Protein AF-A0A8S2T741-F1 (afdb_monomer_lite)

Sequence (89 aa):
LALWFHNVKSLDTYAISVNVFWYHLKADFYEPKDLYGNKDLVPFSRTIGQLAKSLNELDKQLPPVYVDFYAKRLRSYLDNYIKEYERKL

pLDDT: mean 95.2, std 3.59, range [71.75, 97.88]

Structure (mmCIF, N/CA/C/O backbone):
data_AF-A0A8S2T741-F1
#
_entry.id   AF-A0A8S2T741-F1
#
loop_
_atom_site.group_PDB
_atom_site.id
_atom_site.type_symbol
_atom_site.label_atom_id
_atom_site.label_alt_id
_atom_site.label_comp_id
_atom_site.label_asym_id
_atom_site.label_entity_id
_atom_site.label_seq_id
_atom_site.pdbx_PDB_ins_code
_atom_site.Cartn_x
_atom_site.Cartn_y
_atom_site.Cartn_z
_atom_site.occupancy
_atom_site.B_iso_or_equiv
_atom_site.auth_seq_id
_atom_site.auth_comp_id
_atom_site.auth_asym_id
_atom_site.auth_atom_id
_atom_site.pdbx_PDB_model_num
ATOM 1 N N . LEU A 1 1 ? 13.414 -10.489 -8.354 1.00 71.75 1 LEU A N 1
ATOM 2 C CA . LEU A 1 1 ? 13.144 -9.590 -7.208 1.00 71.75 1 LEU A CA 1
ATOM 3 C C . LEU A 1 1 ? 12.355 -8.399 -7.735 1.00 71.75 1 LEU A C 1
ATOM 5 O O . LEU A 1 1 ? 12.678 -7.931 -8.817 1.00 71.75 1 LEU A O 1
ATOM 9 N N . ALA A 1 2 ? 11.310 -7.971 -7.031 1.00 91.19 2 ALA A N 1
ATOM 10 C CA . ALA A 1 2 ? 10.482 -6.810 -7.378 1.00 91.19 2 ALA A CA 1
ATOM 11 C C . ALA A 1 2 ? 10.576 -5.752 -6.259 1.00 91.19 2 ALA A C 1
ATOM 13 O O . ALA A 1 2 ? 11.237 -6.013 -5.256 1.00 91.19 2 ALA A O 1
ATOM 14 N N . LEU A 1 3 ? 9.903 -4.602 -6.419 1.00 95.00 3 LEU A N 1
ATOM 15 C CA . LEU A 1 3 ? 9.788 -3.509 -5.427 1.00 95.00 3 LEU A CA 1
ATOM 16 C C . LEU A 1 3 ? 11.010 -2.581 -5.275 1.00 95.00 3 LEU A C 1
ATOM 18 O O . LEU A 1 3 ? 11.050 -1.756 -4.367 1.00 95.00 3 LEU A O 1
ATOM 22 N N . TRP A 1 4 ? 11.996 -2.672 -6.169 1.00 96.25 4 TRP A N 1
ATOM 23 C CA . TRP A 1 4 ? 13.174 -1.803 -6.139 1.00 96.25 4 TRP A CA 1
ATOM 24 C C . TRP A 1 4 ? 12.917 -0.518 -6.925 1.00 96.25 4 TRP A C 1
ATOM 26 O O . TRP A 1 4 ? 12.695 -0.550 -8.141 1.00 96.25 4 TRP A O 1
ATOM 36 N N . PHE A 1 5 ? 12.980 0.621 -6.236 1.00 96.88 5 PHE A N 1
ATOM 37 C CA . PHE A 1 5 ? 12.975 1.923 -6.892 1.00 96.88 5 PHE A CA 1
ATOM 38 C C . PHE A 1 5 ? 14.206 2.055 -7.792 1.00 96.88 5 PHE A C 1
ATOM 40 O O . PHE A 1 5 ? 15.320 1.728 -7.386 1.00 96.88 5 PHE A O 1
ATOM 47 N N . HIS A 1 6 ? 14.005 2.537 -9.015 1.00 95.31 6 HIS A N 1
ATOM 48 C CA . HIS A 1 6 ? 15.084 2.759 -9.969 1.00 95.31 6 HIS A CA 1
ATOM 49 C C . HIS A 1 6 ? 14.818 4.012 -10.804 1.00 95.31 6 HIS A C 1
ATOM 51 O O . HIS A 1 6 ? 13.675 4.404 -11.039 1.00 95.31 6 HIS A O 1
ATOM 57 N N . ASN A 1 7 ? 15.899 4.644 -11.250 1.00 96.75 7 ASN A N 1
ATOM 58 C CA . ASN A 1 7 ? 15.888 5.749 -12.196 1.00 96.75 7 ASN A CA 1
ATOM 59 C C . ASN A 1 7 ? 16.961 5.475 -13.252 1.00 96.75 7 ASN A C 1
ATOM 61 O O . ASN A 1 7 ? 18.034 4.971 -12.923 1.00 96.75 7 ASN A O 1
ATOM 65 N N . VAL A 1 8 ? 16.665 5.781 -14.513 1.00 94.81 8 VAL A N 1
ATOM 66 C CA . VAL A 1 8 ? 17.579 5.547 -15.634 1.00 94.81 8 VAL A CA 1
ATOM 67 C C . VAL A 1 8 ? 17.806 6.864 -16.361 1.00 94.81 8 VAL A C 1
ATOM 69 O O . VAL A 1 8 ? 16.853 7.564 -16.701 1.00 94.81 8 VAL A O 1
ATOM 72 N N . LYS A 1 9 ? 19.076 7.182 -16.623 1.00 94.50 9 LYS A N 1
ATOM 73 C CA . LYS A 1 9 ? 19.496 8.324 -17.436 1.00 94.50 9 LYS A CA 1
ATOM 74 C C . LYS A 1 9 ? 20.365 7.823 -18.587 1.00 94.50 9 LYS A C 1
ATOM 76 O O . LYS A 1 9 ? 21.403 7.217 -18.340 1.00 94.50 9 LYS A O 1
ATOM 81 N N . SER A 1 10 ? 19.960 8.097 -19.828 1.00 93.75 10 SER A N 1
ATOM 82 C CA . SER A 1 10 ? 20.823 7.879 -20.996 1.00 93.75 10 SER A CA 1
ATOM 83 C C . SER A 1 10 ? 21.907 8.954 -21.013 1.00 93.75 10 SER A C 1
ATOM 85 O O . SER A 1 10 ? 21.583 10.143 -21.012 1.00 93.75 10 SER A O 1
ATOM 87 N N . LEU A 1 11 ? 23.176 8.548 -20.957 1.00 92.62 11 LEU A N 1
ATOM 88 C CA . LEU A 1 11 ? 24.321 9.467 -20.982 1.00 92.62 11 LEU A CA 1
ATOM 89 C C . LEU A 1 11 ? 24.837 9.703 -22.404 1.00 92.62 11 LEU A C 1
ATOM 91 O O . LEU A 1 11 ? 25.299 10.800 -22.708 1.00 92.62 11 LEU A O 1
ATOM 95 N N . ASP A 1 12 ? 24.700 8.696 -23.265 1.00 91.50 12 ASP A N 1
ATOM 96 C CA . ASP A 1 12 ? 25.072 8.769 -24.672 1.00 91.50 12 ASP A CA 1
ATOM 97 C C . ASP A 1 12 ? 23.909 9.258 -25.539 1.00 91.50 12 ASP A C 1
ATOM 99 O O . ASP A 1 12 ? 22.739 9.220 -25.138 1.00 91.50 12 ASP A O 1
ATOM 103 N N . THR A 1 13 ? 24.242 9.715 -26.750 1.00 83.50 13 THR A N 1
ATOM 104 C CA . THR A 1 13 ? 23.298 10.386 -27.654 1.00 83.50 13 THR A CA 1
ATOM 105 C C . THR A 1 13 ? 22.141 9.477 -28.073 1.00 83.50 13 THR A C 1
ATOM 107 O O . THR A 1 13 ? 21.020 9.962 -28.194 1.00 83.50 13 THR A O 1
ATOM 110 N N . TYR A 1 14 ? 22.382 8.171 -28.252 1.00 89.31 14 TYR A N 1
ATOM 111 C CA . TYR A 1 14 ? 21.356 7.195 -28.631 1.00 89.31 14 TYR A CA 1
ATOM 112 C C . TYR A 1 14 ? 21.663 5.813 -28.050 1.00 89.31 14 TYR A C 1
ATOM 114 O O . TYR A 1 14 ? 22.774 5.309 -28.189 1.00 89.31 14 TYR A O 1
ATOM 122 N N . ALA A 1 15 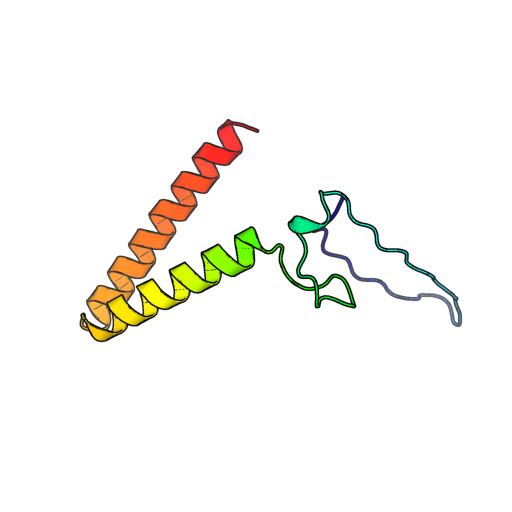? 20.657 5.178 -27.451 1.00 92.94 15 ALA A N 1
ATOM 123 C CA . ALA A 1 15 ? 20.719 3.799 -26.985 1.00 92.94 15 ALA A CA 1
ATOM 124 C C . ALA A 1 15 ? 19.338 3.142 -27.106 1.00 92.94 15 ALA A C 1
ATOM 126 O O . ALA A 1 15 ? 18.311 3.812 -26.991 1.00 92.94 15 ALA A O 1
ATOM 127 N N . ILE A 1 16 ? 19.316 1.824 -27.313 1.00 94.31 16 ILE A N 1
ATOM 128 C CA . ILE A 1 16 ? 18.096 1.012 -27.261 1.00 94.31 16 ILE A CA 1
ATOM 129 C C . ILE A 1 16 ? 18.199 0.110 -26.035 1.00 94.31 16 ILE A C 1
ATOM 131 O O . ILE A 1 16 ? 19.173 -0.622 -25.877 1.00 94.31 16 ILE A O 1
ATOM 135 N N . SER A 1 17 ? 17.186 0.158 -25.173 1.00 94.50 17 SER A N 1
ATOM 136 C CA . SER A 1 17 ? 17.078 -0.681 -23.981 1.00 94.50 17 SER A CA 1
ATOM 137 C C . SER A 1 17 ? 15.716 -1.367 -23.969 1.00 94.50 17 SER A C 1
ATOM 139 O O . SER A 1 17 ? 14.702 -0.743 -24.281 1.00 94.50 17 SER A O 1
ATOM 141 N N . VAL A 1 18 ? 15.700 -2.655 -23.629 1.00 96.69 18 VAL A N 1
ATOM 142 C CA . VAL A 1 18 ? 14.490 -3.480 -23.563 1.00 96.69 18 VAL A CA 1
ATOM 143 C C . VAL A 1 18 ? 14.398 -4.079 -22.166 1.00 96.69 18 VAL A C 1
ATOM 145 O O . VAL A 1 18 ? 15.364 -4.659 -21.677 1.00 96.69 18 VAL A O 1
ATOM 148 N N . ASN A 1 19 ? 13.229 -3.958 -21.538 1.00 95.62 19 ASN A N 1
ATOM 149 C CA . ASN A 1 19 ? 12.933 -4.541 -20.232 1.00 95.62 19 ASN A CA 1
ATOM 150 C C . ASN A 1 19 ? 11.885 -5.645 -20.377 1.00 95.62 19 ASN A C 1
ATOM 152 O O . ASN A 1 19 ? 10.968 -5.533 -21.191 1.00 95.62 19 ASN A O 1
ATOM 156 N N . VAL A 1 20 ? 12.009 -6.692 -19.561 1.00 95.94 20 VAL A N 1
ATOM 157 C CA . VAL A 1 20 ? 11.054 -7.804 -19.508 1.00 95.94 20 VAL A CA 1
ATOM 158 C C . VAL A 1 20 ? 10.590 -7.977 -18.069 1.00 95.94 20 VAL A C 1
ATOM 160 O O . VAL A 1 20 ? 11.405 -8.184 -17.171 1.00 95.94 20 VAL A O 1
ATOM 163 N N . PHE A 1 21 ? 9.278 -7.912 -17.858 1.00 95.69 21 PHE A N 1
ATOM 164 C CA . PHE A 1 21 ? 8.648 -8.229 -16.581 1.00 95.69 21 PHE A CA 1
ATOM 165 C C . PHE A 1 21 ? 8.115 -9.663 -16.590 1.00 95.69 21 PHE A C 1
ATOM 167 O O . PHE A 1 21 ? 7.693 -10.176 -17.624 1.00 95.69 21 PHE A O 1
ATOM 174 N N . TRP A 1 22 ? 8.120 -10.310 -15.425 1.00 95.31 22 TRP A N 1
ATOM 175 C CA . TRP A 1 22 ? 7.556 -11.644 -15.228 1.00 95.31 22 TRP A CA 1
ATOM 176 C C . TRP A 1 22 ? 6.965 -11.779 -13.822 1.00 95.31 22 TRP A C 1
ATOM 178 O O . TRP A 1 22 ? 7.335 -11.049 -12.896 1.00 95.31 22 TRP A O 1
ATOM 188 N N . TYR A 1 23 ? 6.055 -12.736 -13.641 1.00 95.62 23 TYR A N 1
ATOM 189 C CA . TYR A 1 23 ? 5.510 -13.060 -12.325 1.00 95.62 23 TYR A CA 1
ATOM 190 C C . TYR A 1 23 ? 6.527 -13.851 -11.501 1.00 95.62 23 TYR A C 1
ATOM 192 O O . TYR A 1 23 ? 6.987 -14.915 -11.910 1.00 95.62 23 TYR A O 1
ATOM 200 N N . HIS A 1 24 ? 6.878 -13.324 -10.328 1.00 95.38 24 HIS A N 1
ATOM 201 C CA . HIS A 1 24 ? 7.743 -14.007 -9.360 1.00 95.38 24 HIS A CA 1
ATOM 202 C C . HIS A 1 24 ? 6.942 -14.747 -8.275 1.00 95.38 24 HIS A C 1
ATOM 204 O O . HIS A 1 24 ? 7.501 -15.567 -7.552 1.00 95.38 24 HIS A O 1
ATOM 210 N N . LEU A 1 25 ? 5.642 -14.458 -8.165 1.00 96.44 25 LEU A N 1
ATOM 211 C CA . LEU A 1 25 ? 4.664 -15.171 -7.343 1.00 96.44 25 LEU A CA 1
ATOM 212 C C . LEU A 1 25 ? 3.676 -15.925 -8.245 1.00 96.44 25 LEU A C 1
ATOM 214 O O . LEU A 1 25 ? 3.725 -15.826 -9.471 1.00 96.44 25 LEU A O 1
ATOM 218 N N . LYS A 1 26 ? 2.734 -16.654 -7.636 1.00 96.81 26 LYS A N 1
ATOM 219 C CA . LYS A 1 26 ? 1.596 -17.231 -8.368 1.00 96.81 26 LYS A CA 1
ATOM 220 C C . LYS A 1 26 ? 0.772 -16.124 -9.035 1.00 96.81 26 LYS A C 1
ATOM 222 O O . LYS A 1 26 ? 0.566 -15.072 -8.433 1.00 96.81 26 LYS A O 1
ATOM 227 N N . ALA A 1 27 ? 0.270 -16.395 -10.240 1.00 95.56 27 ALA A N 1
ATOM 228 C CA . ALA A 1 27 ? -0.492 -15.437 -11.045 1.00 95.56 27 ALA A CA 1
ATOM 229 C C . ALA A 1 27 ? -1.688 -14.824 -10.288 1.00 95.56 27 ALA A C 1
ATOM 231 O O . ALA A 1 27 ? -1.942 -13.633 -10.416 1.00 95.56 27 ALA A O 1
ATOM 232 N N . ASP A 1 28 ? -2.341 -15.598 -9.416 1.00 96.56 28 ASP A N 1
ATOM 233 C CA . ASP A 1 28 ? -3.514 -15.163 -8.640 1.00 96.56 28 ASP A CA 1
ATOM 234 C C . ASP A 1 28 ? -3.234 -14.031 -7.633 1.00 96.56 28 ASP A C 1
ATOM 236 O O . ASP A 1 28 ? -4.165 -13.429 -7.095 1.00 96.56 28 ASP A O 1
ATOM 240 N N . PHE A 1 29 ? -1.962 -13.735 -7.345 1.00 97.69 29 PHE A N 1
ATOM 241 C CA . PHE A 1 29 ? -1.593 -12.587 -6.516 1.00 97.69 29 PHE A CA 1
ATOM 242 C C . PHE A 1 29 ? -1.606 -11.260 -7.282 1.00 97.69 29 PHE A C 1
ATOM 244 O O . PHE A 1 29 ? -1.636 -10.209 -6.643 1.00 97.69 29 PHE A O 1
ATOM 251 N N . TYR A 1 30 ? -1.582 -11.290 -8.614 1.00 97.75 30 TYR A N 1
ATOM 252 C CA . TYR A 1 30 ? -1.524 -10.103 -9.462 1.00 97.75 30 TYR A CA 1
ATOM 253 C C . TYR A 1 30 ? -2.923 -9.693 -9.918 1.00 97.75 30 TYR A C 1
ATOM 255 O O . TYR A 1 30 ? -3.814 -10.526 -10.079 1.00 97.75 30 TYR A O 1
ATOM 263 N N . GLU A 1 31 ? -3.131 -8.394 -10.119 1.00 96.75 31 GLU A N 1
ATOM 264 C CA . GLU A 1 31 ? -4.397 -7.877 -10.633 1.00 96.75 31 GLU A CA 1
ATOM 265 C C . GLU A 1 31 ? -4.583 -8.313 -12.102 1.00 96.75 31 GLU A C 1
ATOM 267 O O . GLU A 1 31 ? -3.780 -7.921 -12.950 1.00 96.75 31 GLU A O 1
ATOM 272 N N . PRO A 1 32 ? -5.645 -9.072 -12.449 1.00 94.31 32 PRO A N 1
ATOM 273 C CA . PRO A 1 32 ? -5.826 -9.604 -13.805 1.00 94.31 32 PRO A CA 1
ATOM 274 C C . PRO A 1 32 ? -5.901 -8.533 -14.897 1.00 94.31 32 PRO A C 1
ATOM 276 O O . PRO A 1 32 ? -5.598 -8.799 -16.057 1.00 94.31 32 PRO A O 1
ATOM 279 N N . LYS A 1 33 ? -6.328 -7.316 -14.538 1.00 95.56 33 LYS A N 1
ATOM 280 C CA . LYS A 1 33 ? -6.410 -6.168 -15.451 1.00 95.56 33 LYS A CA 1
ATOM 281 C C . LYS A 1 33 ? -5.184 -5.254 -15.376 1.00 95.56 33 LYS A C 1
ATOM 283 O O . LYS A 1 33 ? -5.292 -4.072 -15.714 1.00 95.56 33 LYS A O 1
ATOM 288 N N . ASP A 1 34 ? -4.059 -5.728 -14.852 1.00 96.19 34 ASP A N 1
ATOM 289 C CA . ASP A 1 34 ? -2.795 -4.998 -14.878 1.00 96.19 34 ASP A CA 1
ATOM 290 C C . ASP A 1 34 ? -1.963 -5.387 -16.103 1.00 96.19 34 ASP A C 1
ATOM 292 O O . ASP A 1 34 ? -1.240 -6.379 -16.102 1.00 96.19 34 ASP A O 1
ATOM 296 N N . LEU A 1 35 ? -2.078 -4.587 -17.162 1.00 93.62 35 LEU A N 1
ATOM 297 C CA . LEU A 1 35 ? -1.347 -4.810 -18.411 1.00 93.62 35 LEU A CA 1
ATOM 298 C C . LEU A 1 35 ? 0.122 -4.371 -18.342 1.00 93.62 35 LEU A C 1
ATOM 300 O O . LEU A 1 35 ? 0.901 -4.759 -19.206 1.00 93.62 35 LEU A O 1
ATOM 304 N N . TYR A 1 36 ? 0.495 -3.543 -17.360 1.00 94.50 36 TYR A N 1
ATOM 305 C CA . TYR A 1 36 ? 1.841 -2.969 -17.274 1.00 94.50 36 TYR A CA 1
ATOM 306 C C . TYR A 1 36 ? 2.687 -3.610 -16.165 1.00 94.50 36 TYR A C 1
ATOM 308 O O . TYR A 1 36 ? 3.906 -3.676 -16.290 1.00 94.50 36 TYR A O 1
ATOM 316 N N . GLY A 1 37 ? 2.058 -4.097 -15.093 1.00 94.00 37 GLY A N 1
ATOM 317 C CA . GLY A 1 37 ? 2.752 -4.616 -13.910 1.00 94.00 37 GLY A CA 1
ATOM 318 C C . GLY A 1 37 ? 2.996 -3.557 -12.82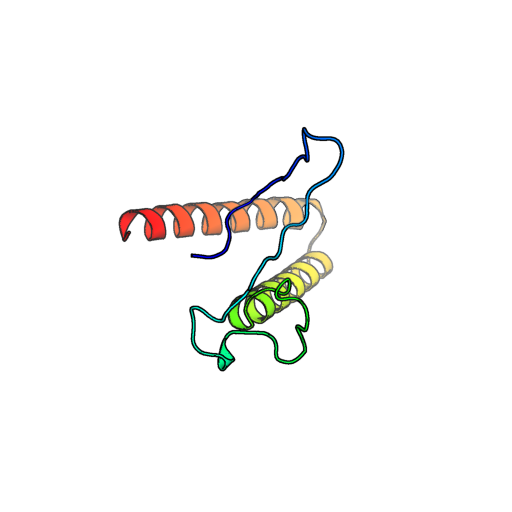9 1.00 94.00 37 GLY A C 1
ATOM 319 O O . GLY A 1 37 ? 3.922 -3.706 -12.035 1.00 94.00 37 GLY A O 1
ATOM 320 N N . ASN A 1 38 ? 2.204 -2.477 -12.822 1.00 95.69 38 ASN A N 1
ATOM 321 C CA . ASN A 1 38 ? 2.323 -1.373 -11.859 1.00 95.69 38 ASN A CA 1
ATOM 322 C C . ASN A 1 38 ? 1.327 -1.452 -10.700 1.00 95.69 38 ASN A C 1
ATOM 324 O O . ASN A 1 38 ? 1.484 -0.723 -9.721 1.00 95.69 38 ASN A O 1
ATOM 328 N N . LYS A 1 39 ? 0.253 -2.234 -10.829 1.00 96.69 39 LYS A N 1
ATOM 329 C CA . LYS A 1 39 ? -0.747 -2.330 -9.771 1.00 96.69 39 LYS A CA 1
ATOM 330 C C . LYS A 1 39 ? -0.199 -3.165 -8.627 1.00 96.69 39 LYS A C 1
ATOM 332 O O . LYS A 1 39 ? 0.556 -4.117 -8.823 1.00 96.69 39 LYS A O 1
ATOM 337 N N . ASP A 1 40 ? -0.632 -2.815 -7.425 1.00 97.19 40 ASP A N 1
ATOM 338 C CA . ASP A 1 40 ? -0.314 -3.603 -6.249 1.00 97.19 40 ASP A CA 1
ATOM 339 C C . ASP A 1 40 ? -0.853 -5.034 -6.363 1.00 97.19 40 ASP A C 1
ATOM 341 O O . ASP A 1 40 ? -1.826 -5.319 -7.068 1.00 97.19 40 ASP A O 1
ATOM 345 N N . LEU A 1 41 ? -0.240 -5.939 -5.600 1.00 97.38 41 LEU A N 1
ATOM 346 C CA . LEU A 1 41 ? -0.762 -7.290 -5.443 1.00 97.38 41 LEU A CA 1
ATOM 347 C C . LEU A 1 41 ? -2.164 -7.244 -4.824 1.00 97.38 41 LEU A C 1
ATOM 349 O O . LEU A 1 41 ? -2.427 -6.493 -3.880 1.00 97.38 41 LEU A O 1
ATOM 353 N N . VAL 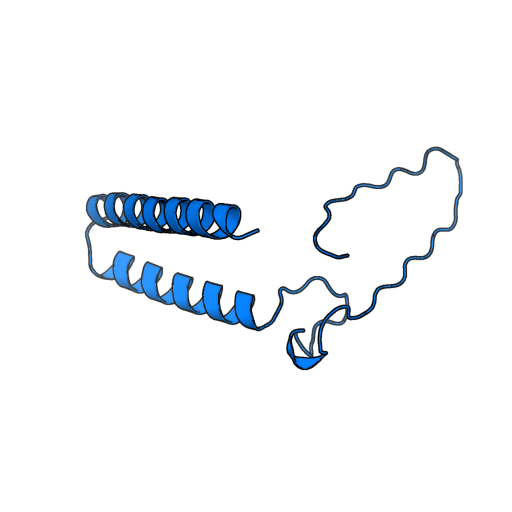A 1 42 ? -3.038 -8.133 -5.294 1.00 97.88 42 VAL A N 1
ATOM 354 C CA . VAL A 1 42 ? -4.448 -8.217 -4.893 1.00 97.88 42 VAL A CA 1
ATOM 355 C C . VAL A 1 42 ? -4.640 -8.224 -3.366 1.00 97.88 42 VAL A C 1
ATOM 357 O O . VAL A 1 42 ? -5.532 -7.514 -2.890 1.00 97.88 42 VAL A O 1
ATOM 360 N N . PRO A 1 43 ? -3.841 -8.957 -2.555 1.00 97.62 43 PRO A N 1
ATOM 361 C CA . PRO A 1 43 ? -3.972 -8.897 -1.101 1.00 97.62 43 PRO A CA 1
ATOM 362 C C . PRO A 1 43 ? -3.750 -7.494 -0.527 1.00 97.62 43 PRO A C 1
ATOM 364 O O . PRO A 1 43 ? -4.519 -7.071 0.332 1.00 97.62 43 PRO A O 1
ATOM 367 N N . PHE A 1 44 ? -2.754 -6.748 -1.017 1.00 97.38 44 PHE A N 1
ATOM 368 C CA . PHE A 1 44 ? -2.502 -5.386 -0.546 1.00 97.38 44 PHE A CA 1
ATOM 369 C C . PHE A 1 44 ? -3.630 -4.439 -0.961 1.00 97.38 44 PHE A C 1
ATOM 371 O O . PHE A 1 44 ? -4.151 -3.7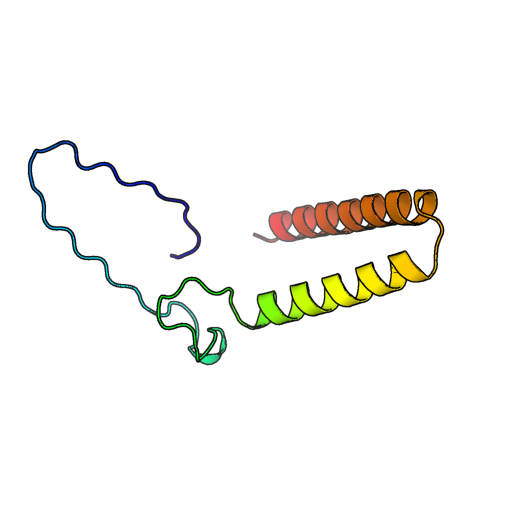19 -0.110 1.00 97.38 44 PHE A O 1
ATOM 378 N N . SER A 1 45 ? -4.085 -4.503 -2.220 1.00 97.50 45 SER A N 1
ATOM 379 C CA . SER A 1 45 ? -5.213 -3.690 -2.698 1.00 97.50 45 SER A CA 1
ATOM 380 C C . SER A 1 45 ? -6.489 -3.913 -1.873 1.00 97.50 45 SER A C 1
ATOM 382 O O . SER A 1 45 ? -7.228 -2.968 -1.590 1.00 97.50 45 SER A O 1
ATOM 384 N N . ARG A 1 46 ? -6.748 -5.153 -1.434 1.00 97.19 46 ARG A N 1
ATOM 385 C CA . ARG A 1 46 ? -7.868 -5.465 -0.530 1.00 97.19 46 ARG A CA 1
ATOM 386 C C . ARG A 1 46 ? -7.670 -4.844 0.852 1.00 97.19 46 ARG A C 1
ATOM 388 O O . ARG A 1 46 ? -8.586 -4.191 1.350 1.00 97.19 46 ARG A O 1
ATOM 395 N N . THR A 1 47 ? -6.489 -5.014 1.445 1.00 96.94 47 THR A N 1
ATOM 396 C CA . THR A 1 47 ? -6.163 -4.487 2.777 1.00 96.94 47 THR A CA 1
ATOM 397 C C . THR A 1 47 ? -6.254 -2.963 2.824 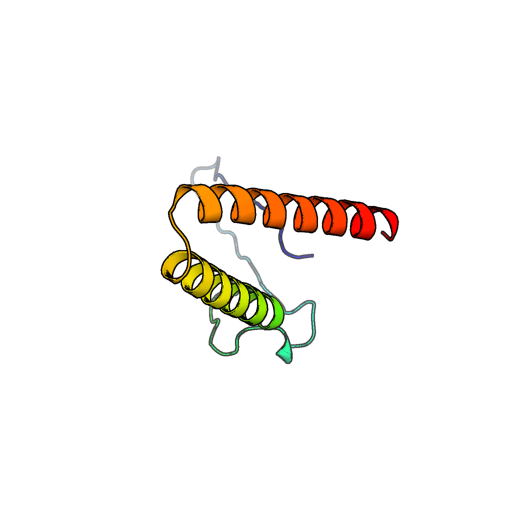1.00 96.94 47 THR A C 1
ATOM 399 O O . THR A 1 47 ? -6.920 -2.419 3.704 1.00 96.94 47 THR A O 1
ATOM 402 N N . ILE A 1 48 ? -5.655 -2.257 1.857 1.00 96.81 48 ILE A N 1
ATOM 403 C CA . ILE A 1 48 ? -5.685 -0.788 1.830 1.00 96.81 48 ILE A CA 1
ATOM 404 C C . ILE A 1 48 ? -7.108 -0.258 1.608 1.00 96.81 48 ILE A C 1
ATOM 406 O O . ILE A 1 48 ? -7.507 0.726 2.230 1.00 96.81 48 ILE A O 1
ATOM 410 N N . GLY A 1 49 ? -7.915 -0.953 0.798 1.00 97.38 49 GLY A N 1
ATOM 411 C CA . GLY A 1 49 ? -9.323 -0.621 0.599 1.00 97.38 49 GLY A CA 1
ATOM 412 C C . GLY A 1 49 ? -10.166 -0.783 1.869 1.00 97.38 49 GLY A C 1
ATOM 413 O O . GLY A 1 49 ? -11.025 0.053 2.143 1.00 97.38 49 GLY A O 1
ATOM 414 N N . GLN A 1 50 ? -9.925 -1.832 2.662 1.00 97.50 50 GLN A N 1
ATOM 415 C CA . GLN A 1 50 ? -10.586 -2.014 3.960 1.00 97.50 50 GLN A CA 1
ATOM 416 C C . GLN A 1 50 ? -10.161 -0.936 4.962 1.00 97.50 50 GLN A C 1
ATOM 418 O O . GLN A 1 50 ? -11.024 -0.325 5.589 1.00 97.50 50 GLN A O 1
ATOM 423 N N . LEU A 1 51 ? -8.861 -0.641 5.047 1.00 95.75 51 LEU A N 1
ATOM 424 C CA . LEU A 1 51 ? -8.340 0.406 5.925 1.00 95.75 51 LEU A CA 1
ATOM 425 C C . LEU A 1 51 ? -8.961 1.772 5.605 1.00 95.75 51 LEU A C 1
ATOM 427 O O . LEU A 1 51 ? -9.430 2.460 6.509 1.00 95.75 51 LEU A O 1
ATOM 431 N N . ALA A 1 52 ? -9.021 2.142 4.323 1.00 96.44 52 ALA A N 1
ATOM 432 C CA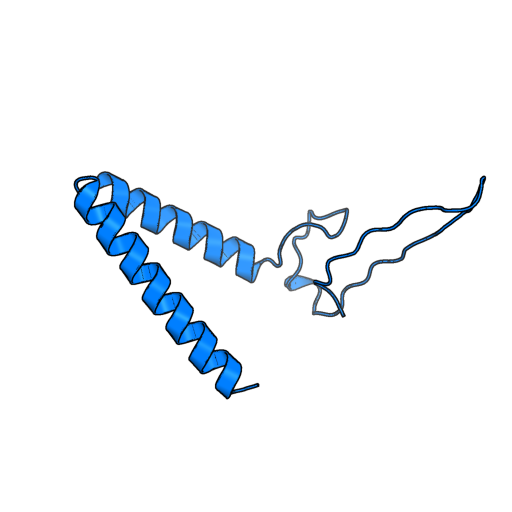 . ALA A 1 52 ? -9.627 3.399 3.893 1.00 96.44 52 ALA A CA 1
ATOM 433 C C . ALA A 1 52 ? -11.107 3.500 4.303 1.00 96.44 52 ALA A C 1
ATOM 435 O O . ALA A 1 52 ? -11.550 4.555 4.755 1.00 96.44 52 ALA A O 1
ATOM 436 N N . LYS A 1 53 ? -11.874 2.405 4.195 1.00 97.38 53 LYS A N 1
ATOM 437 C CA . LYS A 1 53 ? -13.276 2.370 4.646 1.00 97.38 53 LYS A CA 1
ATOM 438 C C . LYS A 1 53 ? -13.390 2.601 6.152 1.00 97.38 53 LYS A C 1
ATOM 440 O O . LYS A 1 53 ? -14.158 3.466 6.559 1.00 97.38 53 LYS A O 1
ATOM 445 N N . SER A 1 54 ? -12.596 1.893 6.953 1.00 95.31 54 SER A N 1
ATOM 446 C CA . SER A 1 54 ? -12.609 2.035 8.413 1.00 95.31 54 SER A CA 1
ATOM 447 C C . SER A 1 54 ? -12.196 3.434 8.876 1.00 95.31 54 SER A C 1
ATOM 449 O O . SER A 1 54 ? -12.808 3.983 9.789 1.00 95.31 54 SER A O 1
ATOM 451 N N . LEU A 1 55 ? -11.198 4.046 8.231 1.00 94.88 55 LEU A N 1
ATOM 452 C CA . LEU A 1 55 ? -10.789 5.421 8.539 1.00 94.88 55 LEU A CA 1
ATOM 453 C C . LEU A 1 55 ? -11.885 6.436 8.189 1.00 94.88 55 LEU A C 1
ATOM 455 O O . LEU A 1 55 ? -12.164 7.324 8.988 1.00 94.88 55 LEU A O 1
ATOM 459 N N . ASN A 1 56 ? -12.557 6.266 7.047 1.00 96.19 56 ASN A N 1
ATOM 460 C CA . ASN A 1 56 ? -13.686 7.116 6.661 1.00 96.19 56 ASN A CA 1
ATOM 461 C C . ASN A 1 56 ? -14.891 6.975 7.607 1.00 96.19 56 ASN A C 1
ATOM 463 O O . ASN A 1 56 ? -15.652 7.923 7.781 1.00 96.19 56 ASN A O 1
ATOM 467 N N . GLU A 1 57 ? -15.113 5.797 8.190 1.00 95.38 57 GLU A N 1
ATOM 468 C CA . GLU A 1 57 ? -16.145 5.606 9.215 1.00 95.38 57 GLU A CA 1
ATOM 469 C C . GLU A 1 57 ? -15.774 6.294 10.528 1.00 95.38 57 GLU A C 1
ATOM 471 O O . GLU A 1 57 ? -16.628 6.948 11.123 1.00 95.38 57 GLU A O 1
ATOM 476 N N . LEU A 1 58 ? -14.510 6.193 10.949 1.00 93.81 58 LEU A N 1
ATOM 477 C CA . LEU A 1 58 ? -14.004 6.858 12.151 1.00 93.81 58 LEU A CA 1
ATOM 478 C C . LEU A 1 58 ? -14.140 8.384 12.052 1.00 93.81 58 LEU A C 1
ATOM 480 O O . LEU A 1 58 ? -14.594 9.019 13.002 1.00 93.81 58 LEU A O 1
ATOM 484 N N . ASP A 1 59 ? -13.798 8.946 10.889 1.00 95.94 59 ASP A N 1
ATOM 485 C CA . ASP A 1 59 ? -13.892 10.381 10.598 1.00 95.94 59 ASP A CA 1
ATOM 486 C C . ASP A 1 59 ? -15.327 10.919 10.734 1.00 95.94 59 ASP A C 1
ATOM 488 O O . ASP A 1 59 ? -15.555 11.998 11.271 1.00 95.94 59 ASP A O 1
ATOM 492 N N . LYS A 1 60 ? -16.327 10.123 10.338 1.00 96.75 60 LYS A N 1
ATOM 493 C CA . LYS A 1 60 ? -17.749 10.497 10.439 1.00 96.75 60 LYS A CA 1
ATOM 494 C C . LYS A 1 60 ? -18.314 10.421 11.857 1.00 96.75 60 LYS A C 1
ATOM 496 O O . LYS A 1 60 ? -19.358 11.014 12.119 1.00 96.75 60 LYS A O 1
ATOM 501 N N . GLN A 1 61 ? -17.692 9.645 12.742 1.00 96.06 61 GLN A N 1
ATOM 502 C CA . GLN A 1 61 ? -18.231 9.346 14.073 1.00 96.06 61 GLN A CA 1
ATOM 503 C C . GLN A 1 61 ? -17.656 10.233 15.178 1.00 96.06 61 GLN A C 1
ATOM 505 O O . GLN A 1 61 ? -18.239 10.301 16.260 1.00 96.06 61 GLN A O 1
ATOM 510 N N . LEU A 1 62 ? -16.519 10.892 14.941 1.00 96.31 62 LEU A N 1
ATOM 511 C CA . LEU A 1 62 ? -15.769 11.590 15.980 1.00 96.31 62 LEU A CA 1
ATOM 512 C C . LEU A 1 62 ? -15.383 13.015 15.562 1.00 96.31 62 LEU A C 1
ATOM 514 O O . LEU A 1 62 ? -15.153 13.274 14.384 1.00 96.31 62 LEU A O 1
ATOM 518 N N . PRO A 1 63 ? -15.233 13.950 16.519 1.00 97.50 63 PRO A N 1
ATOM 519 C CA . PRO A 1 63 ? -14.678 15.262 16.214 1.00 97.50 63 PRO A CA 1
ATOM 520 C C . PRO A 1 63 ? -13.226 15.163 15.705 1.00 97.50 63 PRO A C 1
ATOM 522 O O . PRO A 1 63 ? -12.484 14.286 16.163 1.00 97.50 63 PRO A O 1
ATOM 525 N N . PRO A 1 64 ? -12.760 16.111 14.869 1.00 95.94 64 PRO A N 1
ATOM 526 C CA . PRO A 1 64 ? -11.449 16.035 14.211 1.00 95.94 64 PRO A CA 1
ATOM 527 C C . PRO A 1 64 ? -10.256 15.804 15.150 1.00 95.94 64 PRO A C 1
ATOM 529 O O . PRO A 1 64 ? -9.339 15.058 14.821 1.00 95.94 64 PRO A O 1
ATOM 532 N N . VAL A 1 65 ? -10.278 16.391 16.352 1.00 97.44 65 VAL A N 1
ATOM 533 C CA . VAL A 1 65 ? -9.200 16.223 17.345 1.00 97.44 65 VAL A CA 1
ATOM 534 C C . VAL A 1 65 ? -9.056 14.773 17.828 1.00 97.44 65 VAL A C 1
ATOM 536 O O . VAL A 1 65 ? -7.948 14.306 18.081 1.00 97.44 65 VAL A O 1
ATOM 539 N N . TYR A 1 66 ? -10.163 14.032 17.915 1.00 97.50 66 TYR A N 1
ATOM 540 C CA . TYR A 1 66 ? -10.145 12.622 18.300 1.00 97.50 66 TYR A CA 1
ATOM 541 C C . TYR A 1 66 ? -9.680 11.746 17.139 1.00 97.50 66 TYR A C 1
ATOM 543 O O . TYR A 1 66 ? -8.893 10.826 17.352 1.00 97.50 66 TYR A O 1
ATOM 551 N N . VAL A 1 67 ? -10.127 12.047 15.916 1.00 96.75 67 VAL A N 1
ATOM 552 C CA . VAL A 1 67 ? -9.698 11.339 14.701 1.00 96.75 67 VAL A CA 1
ATOM 553 C C . VAL A 1 67 ? -8.182 11.454 14.529 1.00 96.75 67 VAL A C 1
ATOM 555 O O . VAL A 1 67 ? -7.519 10.437 14.339 1.00 96.75 67 VAL A O 1
ATOM 558 N N . ASP A 1 68 ? -7.617 12.654 14.695 1.00 96.12 68 ASP A N 1
ATOM 559 C CA . ASP A 1 68 ? -6.165 12.883 14.661 1.00 96.12 68 ASP A CA 1
ATOM 560 C C . ASP A 1 68 ? -5.422 12.039 15.712 1.00 96.12 68 ASP A C 1
ATOM 562 O O . ASP A 1 68 ? -4.461 11.330 15.389 1.00 96.12 68 ASP A O 1
ATOM 566 N N . PHE A 1 69 ? -5.896 12.048 16.961 1.00 97.12 69 PHE A N 1
ATOM 567 C CA . PHE A 1 69 ? -5.308 11.240 18.028 1.00 97.12 69 PHE A CA 1
ATOM 568 C C . PHE A 1 69 ? -5.345 9.736 17.703 1.00 97.12 69 PHE A C 1
ATOM 570 O O . PHE A 1 69 ? -4.332 9.039 17.821 1.00 97.12 69 PHE A O 1
ATOM 577 N N . TYR A 1 70 ? -6.492 9.220 17.255 1.00 96.19 70 TYR A N 1
ATOM 578 C CA . TYR A 1 70 ? -6.644 7.800 16.942 1.00 96.19 70 TYR A CA 1
ATOM 579 C C . TYR A 1 70 ? -5.882 7.380 15.681 1.00 96.19 70 TYR A C 1
ATOM 581 O O . TYR A 1 70 ? -5.321 6.285 15.663 1.00 96.19 70 TYR A O 1
ATOM 589 N N . ALA A 1 71 ? -5.759 8.244 14.673 1.00 95.06 71 ALA A N 1
ATOM 590 C CA . ALA A 1 71 ? -4.921 7.988 13.504 1.00 95.06 71 ALA A CA 1
ATOM 591 C C . ALA A 1 71 ? -3.439 7.841 13.895 1.00 95.06 71 ALA A C 1
ATOM 593 O O . ALA A 1 71 ? -2.765 6.898 13.469 1.00 95.06 71 ALA A O 1
ATOM 594 N N . LYS A 1 72 ? -2.935 8.709 14.783 1.00 96.62 72 LYS A N 1
ATOM 595 C CA . LYS A 1 72 ? -1.575 8.591 15.343 1.00 96.62 72 LYS A CA 1
ATOM 596 C C . LYS A 1 72 ? -1.397 7.305 16.153 1.00 96.62 72 LYS A C 1
ATOM 598 O O . LYS A 1 72 ? -0.354 6.658 16.060 1.00 96.62 72 LYS A O 1
ATOM 603 N N . ARG A 1 73 ? -2.423 6.888 16.903 1.00 96.38 73 ARG A N 1
ATOM 604 C CA . ARG A 1 73 ? -2.415 5.606 17.622 1.00 96.38 73 ARG A CA 1
ATOM 605 C C . ARG A 1 73 ? -2.377 4.407 16.666 1.00 96.38 73 ARG A C 1
ATOM 607 O O . ARG A 1 73 ? -1.612 3.478 16.909 1.00 96.38 73 ARG A O 1
ATOM 614 N N . LEU A 1 74 ? -3.139 4.434 15.570 1.00 95.81 74 LEU A N 1
ATOM 615 C CA . LEU A 1 74 ? -3.093 3.404 14.524 1.00 95.81 74 LEU A CA 1
ATOM 616 C C . LEU A 1 74 ? -1.705 3.300 13.889 1.00 95.81 74 LEU A C 1
ATOM 618 O O . LEU A 1 74 ? -1.186 2.195 13.742 1.00 95.81 74 LEU A O 1
ATOM 622 N N . ARG A 1 75 ? -1.062 4.437 13.597 1.00 96.31 75 ARG A N 1
ATOM 623 C CA . ARG A 1 75 ? 0.334 4.455 13.141 1.00 96.31 75 ARG A CA 1
ATOM 624 C C . ARG A 1 75 ? 1.261 3.751 14.135 1.00 96.31 75 ARG A C 1
ATOM 626 O O . ARG A 1 75 ? 2.059 2.924 13.719 1.00 96.31 75 ARG A O 1
ATOM 633 N N . SER A 1 76 ? 1.121 4.013 15.435 1.00 97.44 76 SER A N 1
ATOM 634 C CA . SER A 1 76 ? 1.939 3.338 16.451 1.00 97.44 76 SER A CA 1
ATOM 635 C C . SER A 1 76 ? 1.750 1.813 16.454 1.00 97.44 76 SER A C 1
ATOM 637 O O . SER A 1 76 ? 2.727 1.084 16.622 1.00 97.44 76 SER A O 1
ATOM 639 N N . TYR A 1 77 ? 0.528 1.315 16.224 1.00 96.38 77 TYR A N 1
ATOM 640 C CA . TYR A 1 77 ? 0.293 -0.124 16.060 1.00 96.38 77 TYR A CA 1
ATOM 641 C C . TYR A 1 77 ? 1.010 -0.691 14.830 1.00 96.38 77 TYR A C 1
ATOM 643 O O . TYR A 1 77 ? 1.630 -1.749 14.931 1.00 96.38 77 TYR A O 1
ATOM 651 N N . LEU A 1 78 ? 0.971 0.017 13.696 1.00 95.94 78 LEU A N 1
ATOM 652 C CA . LEU A 1 78 ? 1.683 -0.384 12.480 1.00 95.94 78 LEU A CA 1
ATOM 653 C C . LEU A 1 78 ? 3.201 -0.401 12.690 1.00 95.94 78 LEU A C 1
ATOM 655 O O . LEU A 1 78 ? 3.848 -1.386 12.346 1.00 95.94 78 LEU A O 1
ATOM 659 N N . ASP A 1 79 ? 3.759 0.637 13.316 1.00 97.38 79 ASP A N 1
ATOM 660 C CA . ASP A 1 79 ? 5.193 0.722 13.610 1.00 97.38 79 ASP A CA 1
ATOM 661 C C . ASP A 1 79 ? 5.652 -0.453 14.495 1.00 97.38 79 ASP A C 1
ATOM 663 O O . ASP A 1 79 ? 6.717 -1.031 14.278 1.00 97.38 79 ASP A O 1
ATOM 667 N N . ASN A 1 80 ? 4.840 -0.848 15.482 1.00 97.00 80 ASN A N 1
ATOM 668 C CA . ASN A 1 80 ? 5.134 -2.005 16.330 1.00 97.00 80 ASN A CA 1
ATOM 669 C C . ASN A 1 80 ? 5.043 -3.328 15.561 1.00 97.00 80 ASN A C 1
ATOM 671 O O . ASN A 1 80 ? 5.932 -4.167 15.701 1.00 97.00 80 ASN A O 1
ATOM 675 N N . TYR A 1 81 ? 4.017 -3.495 14.723 1.00 96.19 81 TYR A N 1
ATOM 676 C CA . TYR A 1 81 ? 3.876 -4.668 13.860 1.00 96.19 81 TYR A CA 1
ATOM 677 C C . TYR A 1 81 ? 5.085 -4.833 12.928 1.00 96.19 81 TYR A C 1
ATOM 679 O O . TYR A 1 81 ? 5.620 -5.934 12.808 1.00 96.19 81 TYR A O 1
ATOM 687 N N . ILE A 1 82 ? 5.567 -3.739 12.324 1.00 96.38 82 ILE A N 1
ATOM 688 C CA . ILE A 1 82 ? 6.764 -3.740 11.470 1.00 96.38 82 ILE A CA 1
ATOM 689 C C . ILE A 1 82 ? 7.989 -4.194 12.268 1.00 96.38 82 ILE A C 1
ATOM 691 O O . ILE A 1 82 ? 8.662 -5.136 11.859 1.00 96.38 82 ILE A O 1
ATOM 695 N N . LYS A 1 83 ? 8.228 -3.616 13.452 1.00 96.62 83 LYS A N 1
ATOM 696 C CA . LYS A 1 83 ? 9.350 -4.018 14.323 1.00 96.62 83 LYS A CA 1
ATOM 697 C C . LYS A 1 83 ? 9.300 -5.487 14.736 1.00 96.62 83 LYS A C 1
ATOM 699 O O . LYS A 1 83 ? 10.336 -6.091 15.008 1.00 96.62 83 LYS A O 1
ATOM 704 N N . GLU A 1 84 ? 8.111 -6.050 14.921 1.00 96.38 84 GLU A N 1
ATOM 705 C CA . GLU A 1 84 ? 7.947 -7.474 15.227 1.00 96.38 84 GLU A CA 1
ATOM 706 C C . GLU A 1 84 ? 8.167 -8.357 14.003 1.00 96.38 84 GLU A C 1
ATOM 708 O O . GLU A 1 84 ? 8.717 -9.447 14.135 1.00 96.38 84 GLU A O 1
ATOM 713 N N . TYR A 1 85 ? 7.750 -7.898 12.825 1.00 94.50 85 TYR A N 1
ATOM 714 C CA . TYR A 1 85 ? 7.977 -8.590 11.563 1.00 94.50 85 TYR A CA 1
ATOM 715 C C . TYR A 1 85 ? 9.467 -8.629 11.204 1.00 94.50 85 TYR A C 1
ATOM 717 O O . TYR A 1 85 ? 9.987 -9.698 10.904 1.00 94.50 85 TYR A O 1
ATOM 725 N N . GLU A 1 86 ? 10.172 -7.503 11.327 1.00 93.81 86 GLU A N 1
ATOM 726 C CA . GLU A 1 86 ? 11.618 -7.401 11.080 1.00 93.81 86 GLU A CA 1
ATOM 727 C C . GLU A 1 86 ? 12.441 -8.307 11.999 1.00 93.81 86 GLU A C 1
ATOM 729 O O . GLU A 1 86 ? 13.452 -8.845 11.574 1.00 93.81 86 GLU A O 1
ATOM 734 N N . ARG A 1 87 ? 11.990 -8.538 13.238 1.00 94.06 87 ARG A N 1
ATOM 735 C CA . ARG A 1 87 ? 12.630 -9.492 14.160 1.00 94.06 87 ARG A CA 1
ATOM 736 C C . ARG A 1 87 ? 12.509 -10.958 13.726 1.00 94.06 87 ARG A C 1
ATOM 738 O O . ARG A 1 87 ? 13.201 -11.798 14.294 1.00 94.06 87 ARG A O 1
ATOM 745 N N . LYS A 1 88 ? 11.583 -11.279 12.819 1.00 91.19 88 LYS A N 1
ATOM 746 C CA . LYS A 1 88 ? 11.336 -12.645 12.324 1.00 91.19 88 LYS A CA 1
ATOM 747 C C . LYS A 1 88 ? 12.037 -12.935 10.994 1.00 91.19 88 LYS A C 1
ATOM 749 O O . LYS A 1 88 ? 12.059 -14.101 10.602 1.00 91.19 88 LYS A O 1
ATOM 754 N N . LEU A 1 89 ? 12.512 -11.899 10.300 1.00 80.81 89 LEU A N 1
ATOM 755 C CA . LEU A 1 89 ? 13.321 -12.008 9.083 1.00 80.81 89 LEU A CA 1
ATOM 756 C C . LEU A 1 89 ? 14.771 -12.345 9.440 1.00 80.81 89 LEU A C 1
ATOM 758 O O . LEU A 1 89 ? 15.374 -13.110 8.658 1.00 80.81 89 LEU A O 1
#

Secondary structure (DSSP, 8-state):
-----------SS----------SS-GGGS-TT-SSS-SPPHHHHHHHHHHHHHHHHHHHHS-HHHHHHHHHHHHHHHHHHHHHHHTT-

Radius of gyration: 19.63 Å; chains: 1; bounding box: 43×34×47 Å

Organism: NCBI:txid392030

Foldseek 3Di:
DDDDDDDDDDPDPDDDDDDDDDDPDPPQQCDPPPPPRPDHGPVVVVVVVVVVVVLVVVPVPDDPVVSVVVVVVVVVVVVVVVVVVVVVD